Protein AF-A0A3D2UGP4-F1 (afdb_monomer_lite)

Foldseek 3Di:
DVVVVVLVVVCVVVPPVCVVDLDSSLVVVVVVVDPVVSVVVVVVVVVVCVVVLVVVLVVVLVVVQVVQVVVVHGDDPVVSVVSSVVSVVVVVVLCVCDSNNCVVPVVVVVVVVCCVPPVVVVVVVVVVVVVVVVD

Secondary structure (DSSP, 8-state):
-HHHHHHHHHHHHTTTGGGS-SSHHHHHHHHT--HHHHHHHHHHHHHHHHHHHHHHHHHHHHHHHHHHHTTT-PPPTTHHHHHHHHHHHHHHHHHTT-HHHIIIIIHHHHHHHHIIIIIHHHHHHHHHHHHTT--

Sequence (135 aa):
MIPGLLFYLPMIGLYPEILEATVPATVLLETLGSRPFQIAFQIVLFGTLIETGTGLIHGLNERVAGLHQDQGKEMPAWMRPTVAIGLLVLGTAISSFGLTDLIAQGYGTLSYGVLAYYVVPVIPIAIWRFRNKAG

Radius of gyration: 21.81 Å; chains: 1; bounding box: 36×51×52 Å

Structure (mmCIF, N/CA/C/O backbone):
data_AF-A0A3D2UGP4-F1
#
_entry.id   AF-A0A3D2UGP4-F1
#
loop_
_atom_site.group_PDB
_atom_site.id
_atom_site.type_symbol
_atom_site.label_atom_id
_atom_site.label_alt_id
_atom_site.label_comp_id
_atom_site.label_asym_id
_atom_site.label_entity_id
_atom_site.label_seq_id
_atom_site.pdbx_PDB_ins_code
_atom_site.Cartn_x
_atom_site.Cartn_y
_atom_site.Cartn_z
_atom_site.occupancy
_atom_site.B_iso_or_equiv
_atom_site.auth_seq_id
_atom_site.auth_comp_id
_atom_site.auth_asym_id
_atom_site.auth_atom_id
_atom_site.pdbx_PDB_model_num
ATOM 1 N N . MET A 1 1 ? 17.235 1.788 1.466 1.00 76.44 1 MET A N 1
ATOM 2 C CA . MET A 1 1 ? 17.507 3.010 0.672 1.00 76.44 1 MET A CA 1
ATOM 3 C C . MET A 1 1 ? 18.338 2.721 -0.575 1.00 76.44 1 MET A C 1
ATOM 5 O O . MET A 1 1 ? 17.897 3.095 -1.650 1.00 76.44 1 MET A O 1
ATOM 9 N N . ILE A 1 2 ? 19.468 2.002 -0.472 1.00 91.88 2 ILE A N 1
ATOM 10 C CA . ILE A 1 2 ? 20.344 1.688 -1.624 1.00 91.88 2 ILE A CA 1
ATOM 11 C C . ILE A 1 2 ? 19.597 1.060 -2.823 1.00 91.88 2 ILE A C 1
ATOM 13 O O . ILE A 1 2 ? 19.756 1.581 -3.923 1.00 91.88 2 ILE A O 1
ATOM 17 N N . PRO A 1 3 ? 18.731 0.035 -2.661 1.00 84.81 3 PRO A N 1
ATOM 18 C CA . PRO A 1 3 ? 18.035 -0.558 -3.808 1.00 84.81 3 PRO A CA 1
ATOM 19 C C . PRO A 1 3 ? 17.143 0.440 -4.555 1.00 84.81 3 PRO A C 1
ATOM 21 O O . PRO A 1 3 ? 17.150 0.477 -5.778 1.00 84.81 3 PRO A O 1
ATOM 24 N N . GLY A 1 4 ? 16.431 1.303 -3.824 1.00 87.25 4 GLY A N 1
ATOM 25 C CA . GLY A 1 4 ? 15.584 2.335 -4.425 1.00 87.25 4 GLY A CA 1
ATOM 26 C C . GLY A 1 4 ? 16.387 3.362 -5.220 1.00 87.25 4 GLY A C 1
ATOM 27 O O . GLY A 1 4 ? 15.967 3.759 -6.298 1.00 87.25 4 GLY A O 1
ATOM 28 N N . LEU A 1 5 ? 17.575 3.736 -4.741 1.00 91.56 5 LEU A N 1
ATOM 29 C CA . LEU A 1 5 ? 18.461 4.656 -5.456 1.00 91.56 5 LEU A CA 1
ATOM 30 C C . LEU A 1 5 ? 19.013 4.038 -6.751 1.00 91.56 5 LEU A C 1
ATOM 32 O O . LEU A 1 5 ? 19.068 4.715 -7.776 1.00 91.56 5 LEU A O 1
ATOM 36 N N . LEU A 1 6 ? 19.357 2.746 -6.722 1.00 89.50 6 LEU A N 1
ATOM 37 C CA . LEU A 1 6 ? 19.799 2.003 -7.908 1.00 89.50 6 LEU A CA 1
ATOM 38 C C . LEU A 1 6 ? 18.696 1.857 -8.966 1.00 89.50 6 LEU A C 1
ATOM 40 O O . LEU A 1 6 ? 19.011 1.788 -10.148 1.00 89.50 6 LEU A O 1
ATOM 44 N N . PHE A 1 7 ? 17.425 1.844 -8.558 1.00 89.25 7 PHE A N 1
ATOM 45 C CA . PHE A 1 7 ? 16.286 1.916 -9.478 1.00 89.25 7 PHE A CA 1
ATOM 46 C C . PHE A 1 7 ? 16.032 3.349 -9.960 1.00 89.25 7 PHE A C 1
ATOM 48 O O . PHE A 1 7 ? 15.788 3.563 -11.139 1.00 89.25 7 PHE A O 1
ATOM 55 N N . TYR A 1 8 ? 16.126 4.343 -9.079 1.00 91.31 8 TYR A N 1
ATOM 56 C CA . TYR A 1 8 ? 15.805 5.732 -9.403 1.00 91.31 8 TYR A CA 1
ATOM 57 C C . TYR A 1 8 ? 16.747 6.348 -10.447 1.00 91.31 8 TYR A C 1
ATOM 59 O O . TYR A 1 8 ? 16.283 7.025 -11.360 1.00 91.31 8 TYR A O 1
ATOM 67 N N . LEU A 1 9 ? 18.059 6.098 -10.354 1.00 92.44 9 LEU A N 1
ATOM 68 C CA . LEU A 1 9 ? 19.042 6.686 -11.276 1.00 92.44 9 LEU A CA 1
ATOM 69 C C . LEU A 1 9 ? 18.756 6.352 -12.760 1.00 92.44 9 LEU A C 1
ATOM 71 O O . LEU A 1 9 ? 18.677 7.285 -13.560 1.00 92.44 9 LEU A O 1
ATOM 75 N N . PRO A 1 10 ? 18.530 5.081 -13.149 1.00 91.31 10 PRO A N 1
ATOM 76 C CA . PRO A 1 10 ? 18.092 4.732 -14.500 1.00 91.31 10 PRO A CA 1
ATOM 77 C C . PRO A 1 10 ? 16.760 5.360 -14.932 1.00 91.31 10 PRO A C 1
ATOM 79 O O . PRO A 1 10 ? 16.615 5.693 -16.105 1.00 91.31 10 PRO A O 1
ATOM 82 N N . MET A 1 11 ? 15.798 5.555 -14.017 1.00 93.38 11 MET A N 1
ATOM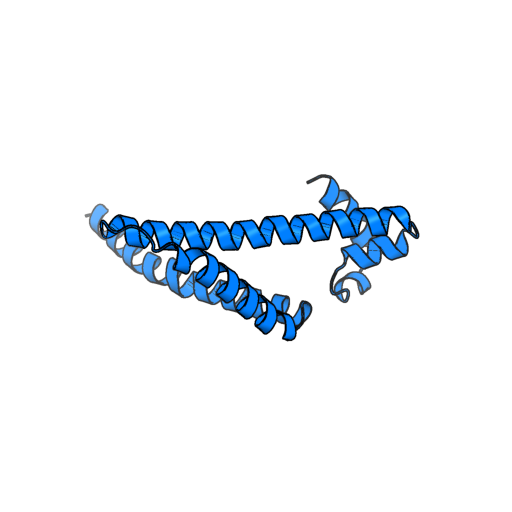 83 C CA . MET A 1 11 ? 14.496 6.159 -14.364 1.00 93.38 11 MET A CA 1
ATOM 84 C C . MET A 1 11 ? 14.648 7.583 -14.886 1.00 93.38 11 MET A C 1
ATOM 86 O O . MET A 1 11 ? 13.926 7.970 -15.798 1.00 93.38 11 MET A O 1
ATOM 90 N N . ILE A 1 12 ? 15.608 8.348 -14.355 1.00 94.31 12 ILE A N 1
ATOM 91 C CA . ILE A 1 12 ? 15.887 9.710 -14.831 1.00 94.31 12 ILE A CA 1
ATOM 92 C C . ILE A 1 12 ? 16.286 9.692 -16.314 1.00 94.31 12 ILE A C 1
ATOM 94 O O . ILE A 1 12 ? 15.875 10.568 -17.069 1.00 94.31 12 ILE A O 1
ATOM 98 N N . GLY A 1 13 ? 17.047 8.681 -16.745 1.00 92.06 13 GLY A N 1
ATOM 99 C CA . GLY A 1 13 ? 17.456 8.522 -18.143 1.00 92.06 13 GLY A CA 1
ATOM 100 C C . GLY A 1 13 ? 16.314 8.164 -19.099 1.00 92.06 13 GLY A C 1
ATOM 101 O O . GLY A 1 13 ? 16.466 8.343 -20.301 1.00 92.06 13 GLY A O 1
ATOM 102 N N . LEU A 1 14 ? 15.180 7.690 -18.572 1.00 91.62 14 LEU A N 1
ATOM 103 C CA . LEU A 1 14 ? 13.971 7.336 -19.326 1.00 91.62 14 LEU A CA 1
ATOM 104 C C . LEU A 1 14 ? 12.870 8.403 -19.205 1.00 91.62 14 LEU A C 1
ATOM 106 O O . LEU A 1 14 ? 11.711 8.156 -19.534 1.00 91.62 14 LEU A O 1
ATOM 110 N N . TYR A 1 15 ? 13.198 9.590 -18.694 1.00 92.00 15 TYR A N 1
ATOM 111 C CA . TYR A 1 15 ? 12.260 10.705 -18.642 1.00 92.00 15 TYR A CA 1
ATOM 112 C C . TYR A 1 15 ? 12.037 11.294 -20.051 1.00 92.00 15 TYR A C 1
ATOM 114 O O . TYR A 1 15 ? 13.022 11.534 -20.752 1.00 92.00 15 TYR A O 1
ATOM 122 N N . PRO A 1 16 ? 10.790 11.598 -20.473 1.00 92.94 16 PRO A N 1
ATOM 123 C CA . PRO A 1 16 ? 9.546 11.591 -19.689 1.00 92.94 16 PRO A CA 1
ATOM 124 C C . PRO A 1 16 ? 8.752 10.275 -19.732 1.00 92.94 16 PRO A C 1
ATOM 126 O O . PRO A 1 16 ? 7.819 10.116 -18.951 1.00 92.94 16 PRO A O 1
ATOM 129 N N . GLU A 1 17 ? 9.113 9.342 -20.611 1.00 90.88 17 GLU A N 1
ATOM 130 C CA . GLU A 1 17 ? 8.350 8.120 -20.921 1.00 90.88 17 GLU A CA 1
ATOM 131 C C . GLU A 1 17 ? 8.073 7.254 -19.682 1.00 90.88 17 GLU A C 1
ATOM 133 O O . GLU A 1 17 ? 7.000 6.670 -19.540 1.00 90.88 17 GLU A O 1
ATOM 138 N N . ILE A 1 18 ? 9.004 7.233 -18.723 1.00 92.44 18 ILE A N 1
ATOM 139 C CA . ILE A 1 18 ? 8.867 6.476 -17.472 1.00 92.44 18 ILE A CA 1
ATOM 140 C C . ILE A 1 18 ? 7.660 6.898 -16.615 1.00 92.44 18 ILE A C 1
ATOM 142 O O . ILE A 1 18 ? 7.215 6.120 -15.773 1.00 92.44 18 ILE A O 1
ATOM 146 N N . LEU A 1 19 ? 7.128 8.111 -16.813 1.00 89.94 19 LEU A N 1
ATOM 147 C CA . LEU A 1 19 ? 5.950 8.605 -16.094 1.00 89.94 19 LEU A CA 1
ATOM 148 C C . LEU A 1 19 ? 4.653 7.918 -16.532 1.00 89.94 19 LEU A C 1
ATOM 150 O O . LEU A 1 19 ? 3.700 7.879 -15.758 1.00 89.94 19 LEU A O 1
ATOM 154 N N . GLU A 1 20 ? 4.611 7.385 -17.753 1.00 90.00 20 GLU A N 1
ATOM 155 C CA . GLU A 1 20 ? 3.436 6.687 -18.286 1.00 90.00 20 GLU A CA 1
ATOM 156 C C . GLU A 1 20 ? 3.409 5.207 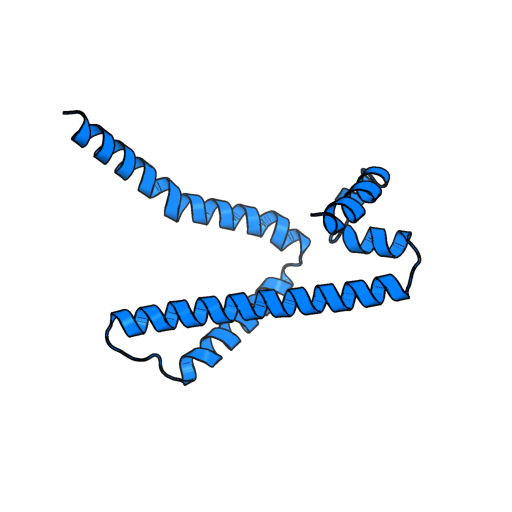-17.873 1.00 90.00 20 GLU A C 1
ATOM 158 O O . GLU A 1 20 ? 2.388 4.528 -17.999 1.00 90.00 20 GLU A O 1
ATOM 163 N N . ALA A 1 21 ? 4.518 4.695 -17.334 1.00 90.38 21 ALA A N 1
ATOM 164 C CA . ALA A 1 21 ? 4.616 3.320 -16.879 1.00 90.38 21 ALA A CA 1
ATOM 165 C C . ALA A 1 21 ? 3.813 3.101 -15.589 1.00 90.38 21 ALA A C 1
ATOM 167 O O . ALA A 1 21 ? 4.092 3.703 -14.553 1.00 90.38 21 ALA A O 1
ATOM 168 N N . THR A 1 22 ? 2.878 2.144 -15.607 1.00 88.12 22 THR A N 1
ATOM 169 C CA . THR A 1 22 ? 2.120 1.743 -14.407 1.00 88.12 22 THR A CA 1
ATOM 170 C C . THR A 1 22 ? 3.037 1.277 -13.274 1.00 88.12 22 THR A C 1
ATOM 172 O O . THR A 1 22 ? 2.782 1.554 -12.104 1.00 88.12 22 THR A O 1
ATOM 175 N N . VAL A 1 23 ? 4.115 0.564 -13.619 1.00 89.75 23 VAL A N 1
ATOM 176 C CA . VAL A 1 23 ? 5.138 0.112 -12.672 1.00 89.75 23 VAL A CA 1
ATOM 177 C C . VAL A 1 23 ? 6.522 0.412 -13.261 1.00 89.75 23 VAL A C 1
ATOM 179 O O . VAL A 1 23 ? 7.083 -0.420 -13.966 1.00 89.75 23 VAL A O 1
ATOM 182 N N . PRO A 1 24 ? 7.132 1.571 -12.960 1.00 90.75 24 PRO A N 1
ATOM 183 C CA . PRO A 1 24 ? 8.425 1.971 -13.529 1.00 90.75 24 PRO A CA 1
ATOM 184 C C . PRO A 1 24 ? 9.547 0.939 -13.349 1.00 90.75 24 PRO A C 1
ATOM 186 O O . PRO A 1 24 ? 10.423 0.785 -14.196 1.00 90.75 24 PRO A O 1
ATOM 189 N N . ALA A 1 25 ? 9.509 0.188 -12.246 1.00 88.69 25 ALA A N 1
ATOM 190 C CA . ALA A 1 25 ? 10.473 -0.867 -11.970 1.00 88.69 25 ALA A CA 1
ATOM 191 C C . ALA A 1 25 ? 10.454 -1.993 -13.020 1.00 88.69 25 ALA A C 1
ATOM 193 O O . ALA A 1 25 ? 11.516 -2.533 -13.313 1.00 88.69 25 ALA A O 1
ATOM 194 N N . THR A 1 26 ? 9.301 -2.343 -13.608 1.00 88.31 26 THR A N 1
ATOM 195 C CA . THR A 1 26 ? 9.243 -3.407 -14.629 1.00 88.31 26 THR A CA 1
ATOM 196 C C . THR A 1 26 ? 9.903 -2.959 -15.925 1.00 88.31 26 THR A C 1
ATOM 198 O O . THR A 1 26 ? 10.698 -3.712 -16.480 1.00 88.31 26 THR A O 1
ATOM 201 N N . VAL A 1 27 ? 9.676 -1.707 -16.333 1.00 90.88 27 VAL A N 1
ATOM 202 C CA . VAL A 1 27 ? 10.314 -1.105 -17.515 1.00 90.88 27 VAL A CA 1
ATOM 203 C C . VAL A 1 27 ? 11.834 -1.154 -17.391 1.00 90.88 27 VAL A C 1
ATOM 205 O O . VAL A 1 27 ? 12.518 -1.583 -18.314 1.00 90.88 27 VAL A O 1
ATOM 208 N N . LEU A 1 28 ? 12.387 -0.803 -16.226 1.00 90.50 28 LEU A N 1
ATOM 209 C CA . LEU A 1 28 ? 13.835 -0.887 -16.014 1.00 90.50 28 LEU A CA 1
ATOM 210 C C . LEU A 1 28 ? 14.386 -2.304 -16.155 1.00 90.50 28 LEU A C 1
ATOM 212 O O . LEU A 1 28 ? 15.473 -2.493 -16.696 1.00 90.50 28 LEU A O 1
ATOM 216 N N . LEU A 1 29 ? 13.661 -3.299 -15.645 1.00 89.44 29 LEU A N 1
ATOM 217 C CA . LEU A 1 29 ? 14.095 -4.693 -15.680 1.00 89.44 29 LEU A CA 1
ATOM 218 C C . LEU A 1 29 ? 14.024 -5.284 -17.088 1.00 89.44 29 LEU A C 1
ATOM 220 O O . LEU A 1 29 ? 14.837 -6.146 -17.433 1.00 89.44 29 LEU A O 1
ATOM 224 N N . GLU A 1 30 ? 13.067 -4.832 -17.894 1.00 88.06 30 GLU A N 1
ATOM 225 C CA . GLU A 1 30 ? 12.973 -5.154 -19.317 1.00 88.06 30 GLU A CA 1
ATOM 226 C C . GLU A 1 30 ? 14.120 -4.511 -20.096 1.00 88.06 30 GLU A C 1
ATOM 228 O O . GLU A 1 30 ? 14.849 -5.223 -20.788 1.00 88.06 30 GLU A O 1
ATOM 233 N N . THR A 1 31 ? 14.366 -3.215 -19.889 1.00 87.88 31 THR A N 1
ATOM 234 C CA . THR A 1 31 ? 15.475 -2.478 -20.515 1.00 87.88 31 THR A CA 1
ATOM 235 C C . THR A 1 31 ? 16.845 -3.046 -20.135 1.00 87.88 31 THR A C 1
ATOM 237 O O . THR A 1 31 ? 17.761 -3.054 -20.954 1.00 87.88 31 THR A O 1
ATOM 240 N N . LEU A 1 32 ? 16.998 -3.583 -18.919 1.00 88.19 32 LEU A N 1
ATOM 241 C CA . LEU A 1 32 ? 18.225 -4.260 -18.482 1.00 88.19 32 LEU A CA 1
ATOM 242 C C . LEU A 1 32 ? 18.503 -5.556 -19.272 1.00 88.19 32 LEU A C 1
ATOM 244 O O . LEU A 1 32 ? 19.633 -6.042 -19.276 1.00 88.19 32 LEU A O 1
ATOM 248 N N . GLY A 1 33 ? 17.486 -6.159 -19.900 1.00 87.94 33 GLY A N 1
ATOM 249 C CA . GLY A 1 33 ? 17.617 -7.359 -20.735 1.00 87.94 33 GLY A CA 1
ATOM 250 C C . GLY A 1 33 ? 17.939 -8.662 -19.984 1.00 87.94 33 GLY A C 1
ATOM 251 O O . GLY A 1 33 ? 18.095 -9.712 -20.605 1.00 87.94 33 GLY A O 1
ATOM 252 N N . SER A 1 34 ? 18.029 -8.637 -18.649 1.00 89.75 34 SER A N 1
ATOM 253 C CA . SER A 1 34 ? 18.409 -9.801 -17.836 1.00 89.75 34 SER A CA 1
ATOM 254 C C . SER A 1 34 ? 17.194 -10.586 -17.340 1.00 89.75 34 SER A C 1
ATOM 256 O O . SER A 1 34 ? 16.563 -10.244 -16.333 1.00 89.75 34 SER A O 1
ATOM 258 N N . ARG A 1 35 ? 16.893 -11.703 -18.013 1.00 89.19 35 ARG A N 1
ATOM 259 C CA . ARG A 1 35 ? 15.775 -12.585 -17.642 1.00 89.19 35 ARG A CA 1
ATOM 260 C C . ARG A 1 35 ? 15.883 -13.184 -16.228 1.00 89.19 35 ARG A C 1
ATOM 262 O O . ARG A 1 35 ? 14.867 -13.195 -15.533 1.00 89.19 35 ARG A O 1
ATOM 269 N N . PRO A 1 36 ? 17.054 -13.654 -15.751 1.00 92.38 36 PRO A N 1
ATOM 270 C CA . PRO A 1 36 ? 17.176 -14.166 -14.385 1.00 92.38 36 PRO A CA 1
ATOM 271 C C . PRO A 1 36 ? 16.883 -13.098 -13.327 1.00 92.38 36 PRO A C 1
ATOM 273 O O . PRO A 1 36 ? 16.232 -13.385 -12.324 1.00 92.38 36 PRO A O 1
ATOM 276 N N . PHE A 1 37 ? 17.316 -11.858 -13.569 1.00 89.25 37 PHE A N 1
ATOM 277 C CA . PHE A 1 37 ? 17.093 -10.753 -12.642 1.00 89.25 37 PHE A CA 1
ATOM 278 C C . PHE A 1 37 ? 15.614 -10.353 -12.573 1.00 89.25 37 PHE A C 1
ATOM 280 O O . PHE A 1 37 ? 15.093 -10.165 -11.477 1.00 89.25 37 PHE A O 1
ATOM 287 N N . GLN A 1 38 ? 14.913 -10.324 -13.715 1.00 90.12 38 GLN A N 1
ATOM 288 C CA . GLN A 1 38 ? 13.456 -10.136 -13.761 1.00 90.12 38 GLN A CA 1
ATOM 289 C C . GLN A 1 38 ? 12.720 -11.173 -12.902 1.00 90.12 38 GLN A C 1
ATOM 291 O O . GLN A 1 38 ? 11.867 -10.815 -12.095 1.00 90.12 38 GLN A O 1
ATOM 296 N N . ILE A 1 39 ? 13.071 -12.457 -13.043 1.00 92.31 39 ILE A N 1
ATOM 297 C CA . ILE A 1 39 ? 12.433 -13.544 -12.286 1.00 92.31 39 ILE A CA 1
ATOM 298 C C . ILE A 1 39 ? 12.715 -13.396 -10.788 1.00 92.31 39 ILE A C 1
ATOM 300 O O . ILE A 1 39 ? 11.788 -13.463 -9.982 1.00 92.31 39 ILE A O 1
ATOM 304 N N . ALA A 1 40 ? 13.974 -13.161 -10.409 1.00 93.00 40 ALA A N 1
ATOM 305 C CA . ALA A 1 40 ? 14.349 -12.973 -9.011 1.00 93.00 40 ALA A CA 1
ATOM 306 C C . ALA A 1 40 ? 13.603 -11.786 -8.381 1.00 93.00 40 ALA A C 1
ATOM 308 O O . ALA A 1 40 ? 13.047 -11.911 -7.289 1.00 93.00 40 ALA A O 1
ATOM 309 N N . PHE A 1 41 ? 13.531 -10.659 -9.091 1.00 90.56 41 PHE A N 1
ATOM 310 C CA . PHE A 1 41 ? 12.806 -9.481 -8.631 1.00 90.56 41 PHE A CA 1
ATOM 311 C C . PHE A 1 41 ? 11.307 -9.753 -8.484 1.00 90.56 41 PHE A C 1
ATOM 313 O O . PHE A 1 41 ? 10.725 -9.389 -7.465 1.00 90.56 41 PHE A O 1
ATOM 320 N N . GLN A 1 42 ? 10.690 -10.449 -9.443 1.00 91.19 42 GLN A N 1
ATOM 321 C CA . GLN A 1 42 ? 9.272 -10.802 -9.377 1.00 91.19 42 GLN A CA 1
ATOM 322 C C . GLN A 1 42 ? 8.959 -11.700 -8.171 1.00 91.19 42 GLN A C 1
ATOM 324 O O . GLN A 1 42 ? 7.950 -11.486 -7.500 1.00 91.19 42 GLN A O 1
ATOM 329 N N . ILE A 1 43 ? 9.827 -12.670 -7.863 1.00 95.38 43 ILE A N 1
ATOM 330 C CA . ILE A 1 43 ? 9.684 -13.536 -6.682 1.00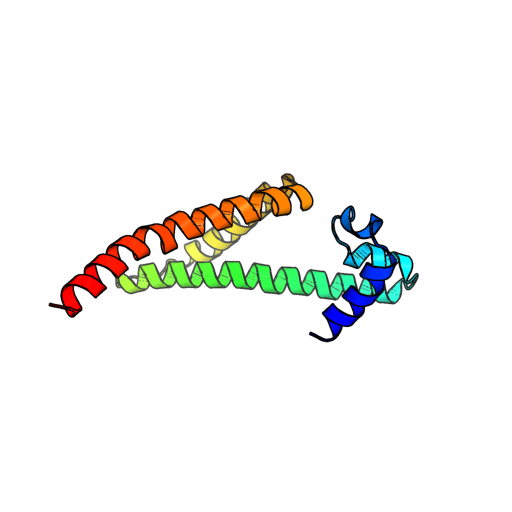 95.38 43 ILE A CA 1
ATOM 331 C C . ILE A 1 43 ? 9.737 -12.701 -5.398 1.00 95.38 43 ILE A C 1
ATOM 333 O O . ILE A 1 43 ? 8.871 -12.846 -4.535 1.00 95.38 43 ILE A O 1
ATOM 337 N N . VAL A 1 44 ? 10.723 -11.808 -5.279 1.00 93.81 44 VAL A N 1
ATOM 338 C CA . VAL A 1 44 ? 10.882 -10.947 -4.097 1.00 93.81 44 VAL A CA 1
ATOM 339 C C . VAL A 1 44 ? 9.704 -9.984 -3.950 1.00 93.81 44 VAL A C 1
ATOM 341 O O . VAL A 1 44 ? 9.158 -9.856 -2.854 1.00 93.81 44 VAL A O 1
ATOM 344 N N . LEU A 1 45 ? 9.269 -9.342 -5.039 1.00 91.88 45 LEU A N 1
ATOM 345 C CA . LEU A 1 45 ? 8.090 -8.477 -5.034 1.00 91.88 45 LEU A CA 1
ATOM 346 C C . LEU A 1 45 ? 6.845 -9.236 -4.587 1.00 91.88 45 LEU A C 1
ATOM 348 O O . LEU A 1 45 ? 6.113 -8.757 -3.726 1.00 91.88 45 LEU A O 1
ATOM 352 N N . PHE A 1 46 ? 6.618 -10.428 -5.135 1.00 94.56 46 PHE A N 1
ATOM 353 C CA . PHE A 1 46 ? 5.467 -11.241 -4.769 1.00 94.56 46 PHE A CA 1
ATOM 354 C C . PHE A 1 46 ? 5.500 -11.639 -3.288 1.00 94.56 46 PHE A C 1
ATOM 356 O O . PHE A 1 46 ? 4.499 -11.488 -2.590 1.00 94.56 46 PHE A O 1
ATOM 363 N N . GLY A 1 47 ? 6.664 -12.056 -2.780 1.00 96.88 47 GLY A N 1
ATOM 364 C CA . GLY A 1 47 ? 6.860 -12.319 -1.354 1.00 96.88 47 GLY A CA 1
ATOM 365 C C . GLY A 1 47 ? 6.572 -11.090 -0.487 1.00 96.88 47 GLY A C 1
ATOM 366 O O . GLY A 1 47 ? 5.870 -11.201 0.512 1.00 96.88 47 GLY A O 1
ATOM 367 N N . THR A 1 48 ? 7.014 -9.909 -0.921 1.00 94.62 48 THR A N 1
ATOM 368 C CA . THR A 1 48 ? 6.762 -8.637 -0.221 1.00 94.62 48 THR A CA 1
ATOM 369 C C . THR A 1 48 ? 5.268 -8.292 -0.197 1.00 94.62 48 THR A C 1
ATOM 371 O O . THR A 1 48 ? 4.745 -7.828 0.817 1.00 94.62 48 THR A O 1
ATOM 374 N N . LEU A 1 49 ? 4.543 -8.546 -1.290 1.00 93.94 49 LEU A N 1
ATOM 375 C CA . LEU A 1 49 ? 3.090 -8.354 -1.340 1.00 93.94 49 LEU A CA 1
ATOM 376 C C . LEU A 1 49 ? 2.358 -9.313 -0.390 1.00 93.94 49 LEU A C 1
ATOM 378 O O . LEU A 1 49 ? 1.421 -8.899 0.290 1.00 93.94 49 LEU A O 1
ATOM 382 N N . ILE A 1 50 ? 2.806 -10.569 -0.288 1.00 96.06 50 ILE A N 1
ATOM 383 C CA . ILE A 1 50 ? 2.260 -11.527 0.685 1.00 96.06 50 ILE A CA 1
ATOM 384 C C . ILE A 1 50 ? 2.557 -11.068 2.115 1.00 96.06 50 ILE A C 1
ATOM 386 O O . ILE A 1 50 ? 1.655 -11.046 2.951 1.00 96.06 50 ILE A O 1
ATOM 390 N N . GLU A 1 51 ? 3.798 -10.687 2.408 1.00 97.31 51 GLU A N 1
ATOM 391 C CA . GLU A 1 51 ? 4.219 -10.228 3.735 1.00 97.31 51 GLU A CA 1
ATOM 392 C C . GLU A 1 51 ? 3.405 -9.008 4.186 1.00 97.31 51 GLU A C 1
ATOM 394 O O . GLU A 1 51 ? 2.809 -9.005 5.263 1.00 97.31 51 GLU A O 1
ATOM 399 N N . THR A 1 52 ? 3.291 -7.996 3.327 1.00 96.25 52 THR A N 1
ATOM 400 C CA . THR A 1 52 ? 2.514 -6.785 3.630 1.00 96.25 52 THR A CA 1
ATOM 401 C C . THR A 1 52 ? 1.014 -7.070 3.734 1.00 96.25 52 THR A C 1
ATOM 403 O O . THR A 1 52 ? 0.369 -6.607 4.677 1.00 96.25 52 THR A O 1
ATOM 406 N N . GLY A 1 53 ? 0.447 -7.871 2.827 1.00 94.69 53 GLY A N 1
ATOM 407 C CA . GLY A 1 53 ? -0.970 -8.239 2.848 1.00 94.69 53 GLY A CA 1
ATOM 408 C C . GLY A 1 53 ? -1.359 -9.050 4.088 1.00 94.69 53 GLY A C 1
ATOM 409 O O . GLY A 1 53 ? -2.351 -8.743 4.753 1.00 94.69 53 GLY A O 1
ATOM 410 N N . THR A 1 54 ? -0.557 -10.052 4.453 1.00 95.50 54 THR A N 1
ATOM 411 C CA . THR A 1 54 ? -0.777 -10.848 5.674 1.00 95.50 54 THR A CA 1
ATOM 412 C C . THR A 1 54 ? -0.577 -10.015 6.937 1.00 95.50 54 THR A C 1
ATOM 414 O O . THR A 1 54 ? -1.379 -10.135 7.865 1.00 95.50 54 THR A O 1
ATOM 417 N N . GLY A 1 55 ? 0.407 -9.109 6.954 1.00 96.69 55 GLY A N 1
ATOM 418 C CA . GLY A 1 55 ? 0.610 -8.145 8.036 1.00 96.69 55 GLY A CA 1
ATOM 419 C C . GLY A 1 55 ? -0.595 -7.223 8.250 1.00 96.69 55 GLY A C 1
ATOM 420 O O . GLY A 1 55 ? -1.004 -7.009 9.391 1.00 96.69 55 GLY A O 1
ATOM 421 N N . LEU A 1 56 ? -1.226 -6.737 7.174 1.00 96.25 56 LEU A N 1
ATOM 422 C CA . LEU A 1 56 ? -2.456 -5.936 7.253 1.00 96.25 56 LEU A CA 1
ATOM 423 C C . LEU A 1 56 ? -3.633 -6.736 7.825 1.00 96.25 56 LEU A C 1
ATOM 425 O O . LEU A 1 56 ? -4.332 -6.250 8.718 1.00 96.25 56 LEU A O 1
ATOM 429 N N . ILE A 1 57 ? -3.836 -7.969 7.349 1.00 96.62 57 ILE A N 1
ATOM 430 C CA . ILE A 1 57 ? -4.888 -8.861 7.860 1.00 96.62 57 ILE A CA 1
ATOM 431 C C . ILE A 1 57 ? -4.666 -9.154 9.345 1.00 96.62 57 ILE A C 1
ATOM 433 O O . ILE A 1 57 ? -5.606 -9.081 10.139 1.00 96.62 57 ILE A O 1
ATOM 437 N N . HIS A 1 58 ? -3.430 -9.469 9.728 1.00 95.69 58 HIS A N 1
ATOM 438 C CA . HIS A 1 58 ? -3.072 -9.740 11.113 1.00 95.69 58 HIS A CA 1
ATOM 439 C C . HIS A 1 58 ? -3.291 -8.510 12.001 1.00 95.69 58 HIS A C 1
ATOM 441 O O . HIS A 1 58 ? -3.972 -8.611 13.017 1.00 95.69 58 HIS A O 1
ATOM 447 N N . GLY A 1 59 ? -2.816 -7.336 11.579 1.00 96.38 59 GLY A N 1
ATOM 448 C CA . GLY A 1 59 ? -2.999 -6.090 12.322 1.00 96.38 59 GLY A CA 1
ATOM 449 C C . GLY A 1 59 ? -4.471 -5.713 12.516 1.00 96.38 59 GLY A C 1
ATOM 450 O O . GLY A 1 59 ? -4.851 -5.256 13.596 1.00 96.38 59 GLY A O 1
ATOM 451 N N . LEU A 1 60 ? -5.328 -5.941 11.511 1.00 95.56 60 LEU A N 1
ATOM 452 C CA . LEU A 1 60 ? -6.767 -5.729 11.678 1.00 95.56 60 LEU A CA 1
ATOM 453 C C . LEU A 1 60 ? -7.389 -6.763 12.623 1.00 95.56 60 LEU A C 1
ATOM 455 O O . LEU A 1 60 ? -8.199 -6.390 13.470 1.00 95.56 60 LEU A O 1
ATOM 459 N N . ASN A 1 61 ? -7.001 -8.034 12.509 1.00 95.19 61 ASN A N 1
ATOM 460 C CA . ASN A 1 61 ? -7.464 -9.087 13.412 1.00 95.19 61 ASN A CA 1
ATOM 461 C C . ASN A 1 61 ? -7.135 -8.770 14.875 1.00 95.19 61 ASN A C 1
ATOM 463 O O . ASN A 1 61 ? -8.021 -8.866 15.720 1.00 95.19 61 ASN A O 1
ATOM 467 N N . GLU A 1 62 ? -5.911 -8.332 15.169 1.00 95.06 62 GLU A N 1
ATOM 468 C CA . GLU A 1 62 ? -5.512 -7.934 16.524 1.00 95.06 62 GLU A CA 1
ATOM 469 C C . GLU A 1 62 ? -6.268 -6.689 17.001 1.00 95.06 62 GLU A C 1
ATOM 471 O O . GLU A 1 62 ? -6.688 -6.625 18.154 1.00 95.06 62 GLU A O 1
ATOM 476 N N . ARG A 1 63 ? -6.543 -5.721 16.114 1.00 94.50 63 ARG A N 1
ATOM 477 C CA . ARG A 1 63 ? -7.385 -4.566 16.461 1.00 94.50 63 ARG A CA 1
ATOM 478 C C . ARG A 1 63 ? -8.808 -4.990 16.832 1.00 94.50 63 ARG A C 1
ATOM 480 O O . ARG A 1 63 ? -9.349 -4.486 17.811 1.00 94.50 63 ARG A O 1
ATOM 487 N N . VAL A 1 64 ? -9.413 -5.905 16.076 1.00 93.62 64 VAL A N 1
ATOM 488 C CA . VAL A 1 64 ? -10.748 -6.440 16.392 1.00 93.62 64 VAL A CA 1
ATOM 489 C C . VAL A 1 64 ? -10.715 -7.246 17.692 1.00 93.62 64 VAL A C 1
ATOM 491 O O . VAL A 1 64 ? -11.607 -7.090 18.523 1.00 93.62 64 VAL A O 1
ATOM 494 N N . ALA A 1 65 ? -9.678 -8.057 17.906 1.00 93.25 65 ALA A N 1
ATOM 495 C CA . ALA A 1 65 ? -9.497 -8.806 19.145 1.00 93.25 65 ALA A CA 1
ATOM 496 C C . ALA A 1 65 ? -9.374 -7.879 20.366 1.00 93.25 65 ALA A C 1
ATOM 498 O O . ALA A 1 65 ? -10.049 -8.111 21.368 1.00 93.25 65 ALA A O 1
ATOM 499 N N . GLY A 1 66 ? -8.600 -6.794 20.253 1.00 93.75 66 GLY A N 1
ATOM 500 C CA . GLY A 1 66 ? -8.457 -5.779 21.299 1.00 93.75 66 GLY A CA 1
ATOM 501 C C . GLY A 1 66 ? -9.791 -5.138 21.688 1.00 93.75 66 GLY A C 1
ATOM 502 O O . GLY A 1 66 ? -10.093 -5.029 22.871 1.00 93.75 66 GLY A O 1
ATOM 503 N N . LEU A 1 67 ? -10.658 -4.832 20.714 1.00 92.75 67 LEU A N 1
ATOM 504 C CA . LEU A 1 67 ? -11.999 -4.293 20.990 1.00 92.75 67 LEU A CA 1
ATOM 505 C C . LEU A 1 67 ? -12.894 -5.263 21.780 1.00 92.75 67 LEU A C 1
ATOM 507 O O . LEU A 1 67 ? -13.745 -4.822 22.553 1.00 92.75 67 LEU A O 1
ATOM 511 N N . HIS A 1 68 ? -12.742 -6.574 21.576 1.00 91.81 68 HIS A N 1
ATOM 512 C CA . HIS A 1 68 ? -13.444 -7.581 22.376 1.00 91.81 68 HIS A CA 1
ATOM 513 C C . HIS A 1 68 ? -12.854 -7.685 23.781 1.00 91.81 68 HIS A C 1
ATOM 515 O O . HIS A 1 68 ? -13.607 -7.741 24.758 1.00 91.81 68 HIS A O 1
ATOM 521 N N . GLN A 1 69 ? -11.526 -7.647 23.881 1.00 92.19 69 GLN A N 1
ATOM 522 C CA . GLN A 1 69 ? -10.818 -7.701 25.152 1.00 92.19 69 GLN A CA 1
ATOM 523 C C . GLN A 1 69 ? -11.160 -6.501 26.048 1.00 92.19 69 GLN A C 1
ATOM 525 O O . GLN A 1 69 ? -11.406 -6.694 27.238 1.00 92.19 69 GLN A O 1
ATOM 530 N N . ASP A 1 70 ? -11.291 -5.300 25.479 1.00 91.38 70 ASP A N 1
ATOM 531 C CA . ASP A 1 70 ? -11.742 -4.090 26.185 1.00 91.38 70 ASP A CA 1
ATOM 532 C C . ASP A 1 70 ? -13.160 -4.240 26.770 1.00 91.38 70 ASP A C 1
ATOM 534 O O . ASP A 1 70 ? -13.514 -3.596 27.757 1.00 91.38 70 ASP A O 1
ATOM 538 N N . GLN A 1 71 ? -13.978 -5.127 26.194 1.00 89.69 71 GLN A N 1
ATOM 539 C CA . GLN A 1 71 ? -15.313 -5.479 26.691 1.00 89.69 71 GLN A CA 1
ATOM 540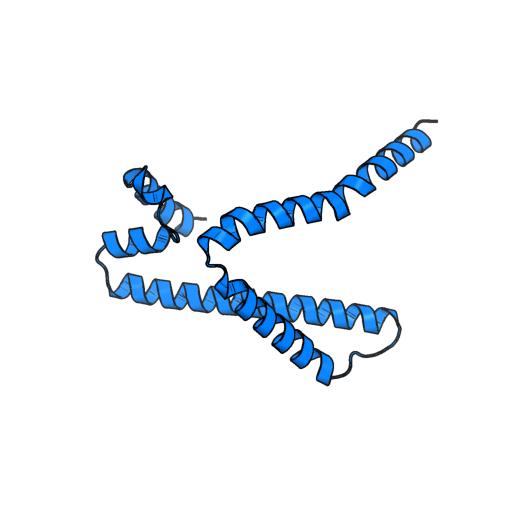 C C . GLN A 1 71 ? -15.301 -6.674 27.660 1.00 89.69 71 GLN A C 1
ATOM 542 O O . GLN A 1 71 ? -16.369 -7.182 28.015 1.00 89.69 71 GLN A O 1
ATOM 547 N N . GLY A 1 72 ? -14.122 -7.161 28.060 1.00 89.75 72 GLY A N 1
ATOM 548 C CA . GLY A 1 72 ? -13.961 -8.343 28.909 1.00 89.75 72 GLY A CA 1
ATOM 549 C C . GLY A 1 72 ? -14.367 -9.653 28.228 1.00 89.75 72 GLY A C 1
ATOM 550 O O . GLY A 1 72 ? -14.699 -10.620 28.912 1.00 89.75 72 GLY A O 1
ATOM 551 N N . LYS A 1 73 ? -14.397 -9.688 26.890 1.00 88.56 73 LYS A N 1
ATOM 552 C CA . LYS A 1 73 ? -14.782 -10.860 26.094 1.00 88.56 73 LYS A CA 1
ATOM 553 C C . LYS A 1 73 ? -13.608 -11.328 25.246 1.00 88.56 73 LYS A C 1
ATOM 555 O O . LYS A 1 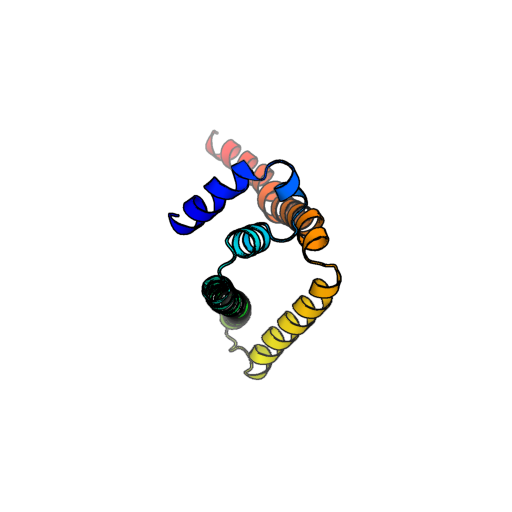73 ? -12.828 -10.525 24.750 1.00 88.56 73 LYS A O 1
ATOM 560 N N . GLU A 1 74 ? -13.520 -12.629 25.011 1.00 88.94 74 GLU A N 1
ATOM 561 C CA . GLU A 1 74 ? -12.588 -13.156 24.017 1.00 88.94 74 GLU A CA 1
ATOM 562 C C . GLU A 1 74 ? -13.201 -13.111 22.616 1.00 88.94 74 GLU A C 1
ATOM 564 O O . GLU A 1 74 ? -14.411 -13.280 22.433 1.00 88.94 74 GLU A O 1
ATOM 569 N N . MET A 1 75 ? -12.353 -12.883 21.613 1.00 88.81 75 MET A N 1
ATOM 570 C CA . MET A 1 75 ? -12.765 -12.918 20.216 1.00 88.81 75 MET A CA 1
ATOM 571 C C . MET A 1 75 ? -13.086 -14.366 19.803 1.00 88.81 75 MET A C 1
ATOM 573 O O . MET A 1 75 ? -12.217 -15.235 19.906 1.00 88.81 75 MET A O 1
ATOM 577 N N . PRO A 1 76 ? -14.291 -14.644 19.275 1.00 89.94 76 PRO A N 1
ATOM 578 C CA . PRO A 1 76 ? -14.643 -15.961 18.760 1.00 89.94 76 PRO A CA 1
ATOM 579 C C . PRO A 1 76 ? -13.671 -16.442 17.676 1.00 89.94 76 PRO A C 1
ATOM 581 O O . PRO A 1 76 ? -13.336 -15.699 16.750 1.00 89.94 76 PRO A O 1
ATOM 584 N N . ALA A 1 77 ? -13.285 -17.719 17.724 1.00 90.12 77 ALA A N 1
ATOM 585 C CA . ALA A 1 77 ? -12.308 -18.300 16.798 1.00 90.12 77 ALA A CA 1
ATOM 586 C C . ALA A 1 77 ? -12.702 -18.176 15.310 1.00 90.12 77 ALA A C 1
ATOM 588 O O . ALA A 1 77 ? -11.831 -18.060 14.452 1.00 90.12 77 ALA A O 1
ATOM 589 N N . TRP A 1 78 ? -14.004 -18.145 15.000 1.00 91.31 78 TRP A N 1
ATOM 590 C CA . TRP A 1 78 ? -14.522 -18.001 13.634 1.00 91.31 78 TRP A CA 1
ATOM 591 C C . TRP A 1 78 ? -14.388 -16.577 13.073 1.00 91.31 78 TRP A C 1
ATOM 593 O O . TRP A 1 78 ? -14.375 -16.393 11.854 1.00 91.31 78 TRP A O 1
ATOM 603 N N . MET A 1 79 ? -14.253 -15.555 13.926 1.00 91.88 79 MET A N 1
ATOM 604 C CA . MET A 1 79 ? -14.140 -14.173 13.452 1.00 91.88 79 MET A CA 1
ATOM 605 C C . MET A 1 79 ? -12.796 -13.922 12.766 1.00 91.88 79 MET A C 1
ATOM 607 O O . MET A 1 79 ? -12.752 -13.198 11.777 1.00 91.88 79 MET A O 1
ATOM 611 N N . ARG A 1 80 ? -11.715 -14.566 13.224 1.00 93.38 80 ARG A N 1
ATOM 612 C CA . ARG A 1 80 ? -10.371 -14.413 12.640 1.00 93.38 80 ARG A CA 1
ATOM 613 C C . ARG A 1 80 ? -10.317 -14.772 11.145 1.00 93.38 80 ARG A C 1
ATOM 615 O O . ARG A 1 80 ? -9.881 -13.931 10.355 1.00 93.38 80 ARG A O 1
ATOM 622 N N . PRO A 1 81 ? -10.770 -15.969 10.714 1.00 94.56 81 PRO A N 1
ATOM 623 C CA . PRO A 1 81 ? -10.833 -16.294 9.293 1.00 94.56 81 PRO A CA 1
ATOM 624 C C . PRO A 1 81 ? -11.882 -15.456 8.557 1.00 94.56 81 PRO A C 1
ATOM 626 O O . PRO A 1 81 ? -11.678 -15.143 7.391 1.00 94.56 81 PRO A O 1
ATOM 629 N N . THR A 1 82 ? -12.960 -15.024 9.218 1.00 95.00 82 THR A N 1
ATOM 630 C CA . THR A 1 82 ? -13.980 -14.169 8.587 1.00 95.00 82 THR A CA 1
ATOM 631 C C . THR A 1 82 ? -13.421 -12.800 8.207 1.00 95.00 82 THR A C 1
ATOM 633 O O . THR A 1 82 ? -13.637 -12.345 7.087 1.00 95.00 82 THR A O 1
ATOM 636 N N . VAL A 1 83 ? -12.655 -12.160 9.095 1.00 94.38 83 VAL A N 1
ATOM 637 C CA . VAL A 1 83 ? -11.971 -10.889 8.805 1.00 94.38 83 VAL A CA 1
ATOM 638 C C . VAL A 1 83 ? -10.954 -11.074 7.680 1.00 94.38 83 VAL A C 1
ATOM 640 O O . VAL A 1 83 ? -10.913 -10.261 6.760 1.00 94.38 83 VAL A O 1
ATOM 643 N N . ALA A 1 84 ? -10.174 -12.159 7.711 1.00 95.12 84 ALA A N 1
ATOM 644 C CA . ALA A 1 84 ? -9.201 -12.456 6.662 1.00 95.12 84 ALA A CA 1
ATOM 645 C C . ALA A 1 84 ? -9.870 -12.645 5.292 1.00 95.12 84 ALA A C 1
ATOM 647 O O . ALA A 1 84 ? -9.495 -11.981 4.330 1.00 95.12 84 ALA A O 1
ATOM 648 N N . ILE A 1 85 ? -10.895 -13.497 5.207 1.00 96.50 85 ILE A N 1
ATOM 649 C CA . ILE A 1 85 ? -11.645 -13.742 3.969 1.00 96.50 85 ILE A CA 1
ATOM 650 C C . ILE A 1 85 ? -12.335 -12.458 3.503 1.00 96.50 85 ILE A C 1
ATOM 652 O O . ILE A 1 85 ? -12.252 -12.123 2.326 1.00 96.50 85 ILE A O 1
ATOM 656 N N . GLY A 1 86 ? -12.960 -11.709 4.413 1.00 96.25 86 GLY A N 1
ATOM 657 C CA . GLY A 1 86 ? -13.601 -10.434 4.098 1.00 96.25 86 GLY A CA 1
ATOM 658 C C . GLY A 1 86 ? -12.621 -9.430 3.492 1.00 96.25 86 GLY A C 1
ATOM 659 O O . GLY A 1 86 ? -12.910 -8.851 2.448 1.00 96.25 86 GLY A O 1
ATOM 660 N N . LEU A 1 87 ? -11.433 -9.277 4.085 1.00 95.69 87 LEU A N 1
ATOM 661 C CA . LEU A 1 87 ? -10.380 -8.417 3.543 1.00 95.69 87 LEU A CA 1
ATOM 662 C C . LEU A 1 87 ? -9.857 -8.901 2.189 1.00 95.69 87 LEU A C 1
ATOM 664 O O . LEU A 1 87 ? -9.642 -8.077 1.305 1.00 95.69 87 LEU A O 1
ATOM 668 N N . LEU A 1 88 ? -9.669 -10.209 2.001 1.00 95.00 88 LEU A N 1
ATOM 669 C CA . LEU A 1 88 ? -9.220 -10.768 0.722 1.00 95.00 88 LEU A CA 1
ATOM 670 C C . LEU A 1 88 ? -10.263 -10.566 -0.384 1.00 95.00 88 LEU A C 1
ATOM 672 O O . LEU A 1 88 ? -9.905 -10.188 -1.499 1.00 95.00 88 LEU A O 1
ATOM 676 N N . VAL A 1 89 ? -11.547 -10.763 -0.078 1.00 96.38 89 VAL A N 1
ATOM 677 C CA . VAL A 1 89 ? -12.654 -10.517 -1.015 1.00 96.38 89 VAL A CA 1
ATOM 678 C C . VAL A 1 89 ? -12.738 -9.035 -1.363 1.00 96.38 89 VAL A C 1
ATOM 680 O O . VAL A 1 89 ? -12.808 -8.699 -2.543 1.00 96.38 89 VAL A O 1
ATOM 683 N N . LEU A 1 90 ? -12.670 -8.146 -0.368 1.00 94.75 90 LEU A N 1
ATOM 684 C CA . LEU A 1 90 ? -12.656 -6.700 -0.596 1.00 94.75 90 LEU A CA 1
ATOM 685 C C . LEU A 1 90 ? -11.446 -6.273 -1.431 1.00 94.75 90 LEU A C 1
ATOM 687 O O . LEU A 1 90 ? -11.610 -5.549 -2.407 1.00 94.75 90 LEU A O 1
ATOM 691 N N . GLY A 1 91 ? -10.249 -6.757 -1.100 1.00 92.25 91 GLY A N 1
ATOM 692 C CA . GLY A 1 91 ? -9.035 -6.480 -1.866 1.00 92.25 91 GLY A CA 1
ATOM 693 C C . GLY A 1 91 ? -9.144 -6.962 -3.313 1.00 92.25 91 GLY A C 1
ATOM 694 O O . GLY A 1 91 ? -8.791 -6.229 -4.232 1.00 92.25 91 GLY A O 1
ATOM 695 N N . THR A 1 92 ? -9.714 -8.149 -3.529 1.00 92.31 92 THR A N 1
ATOM 696 C CA . THR A 1 92 ? -9.954 -8.699 -4.873 1.00 92.31 92 THR A CA 1
ATOM 697 C C . THR A 1 92 ? -10.971 -7.863 -5.651 1.00 92.31 92 THR A C 1
ATOM 699 O O . THR A 1 92 ? -10.738 -7.545 -6.814 1.00 92.31 92 THR A O 1
ATOM 702 N N . ALA A 1 93 ? -12.068 -7.456 -5.010 1.00 93.06 93 ALA A N 1
ATOM 703 C CA . ALA A 1 93 ? -13.081 -6.600 -5.623 1.00 93.06 93 ALA A CA 1
ATOM 704 C C . ALA A 1 93 ? -12.528 -5.209 -5.970 1.00 93.06 93 ALA A C 1
ATOM 706 O O . ALA A 1 93 ? -12.863 -4.653 -7.006 1.00 93.06 93 ALA A O 1
ATOM 707 N N . ILE A 1 94 ? -11.649 -4.651 -5.136 1.00 90.62 94 ILE A N 1
ATOM 708 C CA . ILE A 1 94 ? -11.004 -3.360 -5.404 1.00 90.62 94 ILE A CA 1
ATOM 709 C C . ILE A 1 94 ? -9.921 -3.496 -6.488 1.00 90.62 94 ILE A C 1
ATOM 711 O O . ILE A 1 94 ? -9.701 -2.573 -7.270 1.00 90.62 94 ILE A O 1
ATOM 715 N N . SER A 1 95 ? -9.274 -4.657 -6.606 1.00 88.06 95 SER A N 1
ATOM 716 C CA . SER A 1 95 ? -8.260 -4.899 -7.638 1.00 88.06 95 SER A CA 1
ATOM 717 C C . SER A 1 95 ? -8.809 -4.786 -9.067 1.00 88.06 95 SER A C 1
ATOM 719 O O . SER A 1 95 ? -8.019 -4.566 -9.986 1.00 88.06 95 SER A O 1
ATOM 721 N N . SER A 1 96 ? -10.124 -4.917 -9.283 1.00 86.81 96 SER A N 1
ATOM 722 C CA . SER A 1 96 ? -10.718 -4.787 -10.621 1.00 86.81 96 SER A CA 1
ATOM 723 C C . SER A 1 96 ? -10.713 -3.357 -11.163 1.00 86.81 96 SER A C 1
ATOM 725 O O . SER A 1 96 ? -10.873 -3.180 -12.365 1.00 86.81 96 SER A O 1
ATOM 727 N N . PHE A 1 97 ? -10.525 -2.342 -10.311 1.00 85.56 97 PHE A N 1
ATOM 728 C CA . PHE A 1 97 ? -10.425 -0.942 -10.741 1.00 85.56 97 PHE A CA 1
ATOM 729 C C . PHE A 1 97 ? -9.100 -0.625 -11.453 1.00 85.56 97 PHE A C 1
ATOM 731 O O . PHE A 1 97 ? -8.981 0.427 -12.062 1.00 85.56 97 PHE A O 1
ATOM 738 N N . GLY A 1 98 ? -8.118 -1.534 -11.419 1.00 86.88 98 GLY A N 1
ATOM 739 C CA . GLY A 1 98 ? -6.805 -1.328 -12.026 1.00 86.88 98 GLY A CA 1
ATOM 740 C C . GLY A 1 98 ? -5.845 -0.558 -11.116 1.00 86.88 98 GLY A C 1
ATOM 741 O O . GLY A 1 98 ? -6.242 0.283 -10.313 1.00 86.88 98 GLY A O 1
ATOM 742 N N . LEU A 1 99 ? -4.549 -0.867 -11.222 1.00 87.12 99 LEU A N 1
ATOM 743 C CA . LEU A 1 99 ? -3.528 -0.311 -10.330 1.00 87.12 99 LEU A CA 1
ATOM 744 C C . LEU A 1 99 ? -3.395 1.212 -10.483 1.00 87.12 99 LEU A C 1
ATOM 746 O O . LEU A 1 99 ? -3.346 1.923 -9.485 1.00 87.12 99 LEU A O 1
ATOM 750 N N . THR A 1 100 ? -3.361 1.715 -11.718 1.00 87.38 100 THR A N 1
ATOM 751 C CA . THR A 1 100 ? -3.149 3.141 -12.007 1.00 87.38 100 THR A CA 1
ATOM 752 C C . THR A 1 100 ? -4.284 4.004 -11.465 1.00 87.38 100 THR A C 1
ATOM 754 O O . THR A 1 100 ? -4.025 4.971 -10.751 1.00 87.38 100 THR A O 1
ATOM 757 N N . ASP A 1 101 ? -5.535 3.620 -11.730 1.00 87.44 101 ASP A N 1
ATOM 758 C CA . ASP A 1 101 ? -6.714 4.357 -11.266 1.00 87.44 101 ASP A CA 1
ATOM 759 C C . ASP A 1 101 ? -6.855 4.281 -9.744 1.00 87.44 101 ASP A C 1
ATOM 761 O O . ASP A 1 101 ? -7.151 5.287 -9.088 1.00 87.44 101 ASP A O 1
ATOM 765 N N . LEU A 1 102 ? -6.558 3.114 -9.158 1.00 86.75 102 LEU A N 1
ATOM 766 C CA . LEU A 1 102 ? -6.566 2.932 -7.711 1.00 86.75 102 LEU A CA 1
ATOM 767 C C . LEU A 1 102 ? -5.511 3.803 -7.019 1.00 86.75 102 LEU A C 1
ATOM 769 O O . LEU A 1 102 ? -5.786 4.358 -5.960 1.00 86.75 102 LEU A O 1
ATOM 773 N N . ILE A 1 103 ? -4.325 3.969 -7.603 1.00 84.94 103 ILE A N 1
ATOM 774 C CA . ILE A 1 103 ? -3.296 4.872 -7.071 1.00 84.94 103 ILE A CA 1
ATOM 775 C C . ILE A 1 103 ? -3.729 6.331 -7.258 1.00 84.94 103 ILE A C 1
ATOM 777 O O . ILE A 1 103 ? -3.720 7.101 -6.295 1.00 84.94 103 ILE A O 1
ATOM 781 N N . ALA A 1 104 ? -4.133 6.709 -8.473 1.00 84.44 104 ALA A N 1
ATOM 782 C CA . ALA A 1 104 ? -4.450 8.090 -8.825 1.00 84.44 104 ALA A CA 1
ATOM 783 C C . ALA A 1 104 ? -5.619 8.652 -8.000 1.00 84.44 104 ALA A C 1
ATOM 785 O O . ALA A 1 104 ? -5.544 9.775 -7.500 1.00 84.44 104 ALA A O 1
ATOM 786 N N . GLN A 1 105 ? -6.684 7.869 -7.815 1.00 83.56 105 GLN A N 1
ATOM 787 C CA . GLN A 1 105 ? -7.872 8.302 -7.074 1.00 83.56 105 GLN A CA 1
ATOM 788 C C . GLN A 1 105 ? -7.871 7.811 -5.620 1.00 83.56 105 GLN A C 1
ATOM 790 O O . GLN A 1 105 ? -8.277 8.543 -4.712 1.00 83.56 105 GLN A O 1
ATOM 795 N N . GLY A 1 106 ? -7.400 6.592 -5.361 1.00 83.94 106 GLY A N 1
ATOM 796 C CA . GLY A 1 106 ? -7.451 5.976 -4.032 1.00 83.94 106 GLY A CA 1
ATOM 797 C C . GLY A 1 106 ? -6.571 6.680 -3.000 1.00 83.94 106 GLY A C 1
ATOM 798 O O . GLY A 1 106 ? -7.034 6.950 -1.893 1.00 83.94 106 GLY A O 1
ATOM 799 N N . TYR A 1 107 ? -5.336 7.067 -3.340 1.00 84.25 107 TYR A N 1
ATOM 800 C CA . TYR A 1 107 ? -4.489 7.779 -2.372 1.00 84.25 107 TYR A CA 1
ATOM 801 C C . TYR A 1 107 ? -5.022 9.171 -2.030 1.00 84.25 107 TYR A C 1
ATOM 803 O O . TYR A 1 107 ? -4.973 9.578 -0.866 1.00 84.25 107 TYR A O 1
ATOM 811 N N . GLY A 1 108 ? -5.569 9.889 -3.015 1.00 87.19 108 GLY A N 1
ATOM 812 C CA . GLY A 1 108 ? -6.172 11.202 -2.794 1.00 87.19 108 GLY A CA 1
ATOM 813 C C . GLY A 1 108 ? -7.388 11.114 -1.874 1.00 87.19 108 GLY A C 1
ATOM 814 O O . GLY A 1 108 ? -7.445 11.783 -0.843 1.00 87.19 108 GLY A O 1
ATOM 815 N N . THR A 1 109 ? -8.334 10.233 -2.206 1.00 90.31 109 THR A N 1
ATOM 816 C CA . THR A 1 109 ? -9.564 10.030 -1.421 1.00 90.31 109 THR A CA 1
ATOM 81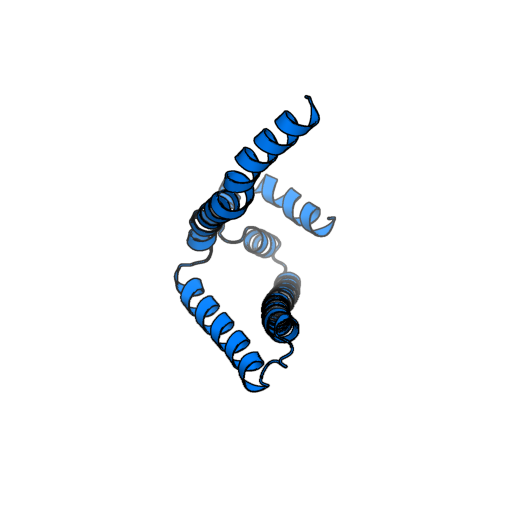7 C C . THR A 1 109 ? -9.276 9.587 0.016 1.00 90.31 109 THR A C 1
ATOM 819 O O . THR A 1 109 ? -9.821 10.177 0.952 1.00 90.31 109 THR A O 1
ATOM 822 N N . LEU A 1 110 ? -8.370 8.623 0.220 1.00 89.88 110 LEU A N 1
ATOM 823 C CA . LEU A 1 110 ? -7.949 8.197 1.560 1.00 89.88 110 LEU A CA 1
ATOM 824 C C . LEU A 1 110 ? -7.280 9.330 2.344 1.00 89.88 110 LEU A C 1
ATOM 826 O O . LEU A 1 110 ? -7.569 9.498 3.530 1.00 89.88 110 LEU A O 1
ATOM 830 N N . SER A 1 111 ? -6.436 10.135 1.692 1.00 90.69 111 SER A N 1
ATOM 831 C CA . SER A 1 111 ? -5.798 11.292 2.332 1.00 90.69 111 SER A CA 1
ATOM 832 C C . SER A 1 111 ? -6.841 12.289 2.835 1.00 90.69 111 SER A C 1
ATOM 834 O O . SER A 1 111 ? -6.786 12.699 3.995 1.00 90.69 111 SER A O 1
ATOM 836 N N . TYR A 1 112 ? -7.845 12.620 2.017 1.00 93.44 112 TYR A N 1
ATOM 837 C CA . TYR A 1 112 ? -8.951 13.479 2.449 1.00 93.44 112 TYR A CA 1
ATOM 838 C C . TYR A 1 112 ? -9.742 12.873 3.615 1.00 93.44 112 TYR A C 1
ATOM 840 O O . TYR A 1 112 ? -10.072 13.592 4.559 1.00 93.44 112 TYR A O 1
ATOM 848 N N . GLY A 1 113 ? -9.996 11.561 3.598 1.00 93.62 113 GLY A N 1
ATOM 849 C CA . GLY A 1 113 ? -10.667 10.861 4.697 1.00 93.62 113 GLY A CA 1
ATOM 850 C C . GLY A 1 113 ? -9.899 10.946 6.020 1.00 93.62 113 GLY A C 1
ATOM 851 O O . GLY A 1 113 ? -10.477 11.284 7.054 1.00 93.62 113 GLY A O 1
ATOM 852 N N . VAL A 1 114 ? -8.583 10.710 5.990 1.00 92.19 114 VAL A N 1
ATOM 853 C CA . VAL A 1 114 ? -7.713 10.829 7.174 1.00 92.19 114 VAL A CA 1
ATOM 854 C C . VAL A 1 114 ? -7.692 12.263 7.695 1.00 92.19 114 VAL A C 1
ATOM 856 O O . VAL A 1 114 ? -7.815 12.473 8.902 1.00 92.19 114 VAL A O 1
ATOM 859 N N . LEU A 1 115 ? -7.585 13.256 6.810 1.00 93.81 115 LEU A N 1
ATOM 860 C CA . LEU A 1 115 ? -7.636 14.663 7.207 1.00 93.81 115 LEU A CA 1
ATOM 861 C C . LEU A 1 115 ? -8.970 15.007 7.880 1.00 93.81 115 LEU A C 1
ATOM 863 O O . LEU A 1 115 ? -8.973 15.615 8.951 1.00 93.81 115 LEU A O 1
ATOM 867 N N . ALA A 1 116 ? -10.091 14.579 7.300 1.00 95.44 116 ALA A N 1
ATOM 868 C CA . ALA A 1 116 ? -11.419 14.835 7.849 1.00 95.44 116 ALA A CA 1
ATOM 869 C C . ALA A 1 116 ? -11.634 14.169 9.218 1.00 95.44 116 ALA A C 1
ATOM 871 O O . ALA A 1 116 ? -12.234 14.778 10.100 1.00 95.44 116 ALA A O 1
ATOM 872 N N . TYR A 1 117 ? -11.133 12.947 9.418 1.00 94.00 117 TYR A N 1
ATOM 873 C CA . TYR A 1 117 ? -11.344 12.201 10.662 1.00 94.00 117 TYR A CA 1
ATOM 874 C C . TYR A 1 117 ? -10.339 12.543 11.773 1.00 94.00 117 TYR A C 1
ATOM 876 O O . TYR A 1 117 ? -10.720 12.605 12.937 1.00 94.00 117 TYR A O 1
ATOM 884 N N . TYR A 1 118 ? -9.064 12.775 11.446 1.00 91.00 118 TYR A N 1
ATOM 885 C CA . TYR A 1 118 ? -8.022 13.035 12.448 1.00 91.00 118 TYR A CA 1
ATOM 886 C C . TYR A 1 118 ? -7.657 14.511 12.576 1.00 91.00 118 TYR A C 1
ATOM 888 O O . TYR A 1 118 ? -7.497 15.000 13.690 1.00 91.00 118 TYR A O 1
ATOM 896 N N . VAL A 1 119 ? -7.503 15.239 11.470 1.00 92.88 119 VAL A N 1
ATOM 897 C CA . VAL A 1 119 ? -6.949 16.604 11.511 1.00 92.88 119 VAL A CA 1
ATOM 898 C C . VAL A 1 119 ? -8.031 17.633 11.823 1.00 92.88 119 VAL A C 1
ATOM 900 O O . VAL A 1 119 ? -7.875 18.429 12.750 1.00 92.88 119 VAL A O 1
ATOM 903 N N . VAL A 1 120 ? -9.152 17.590 11.100 1.00 94.75 120 VAL A N 1
ATOM 904 C CA . VAL A 1 120 ? -10.257 18.546 11.259 1.00 94.75 120 VAL A CA 1
ATOM 905 C C . VAL A 1 120 ? -10.800 18.609 12.694 1.00 94.75 120 VAL A C 1
ATOM 907 O O . VAL A 1 120 ? -10.910 19.724 13.199 1.00 94.75 120 VAL A O 1
ATOM 910 N N . PRO A 1 121 ? -11.103 17.502 13.404 1.00 93.00 121 PRO A N 1
ATOM 911 C CA . PRO A 1 121 ? -11.634 17.595 14.767 1.00 93.00 121 PRO A CA 1
ATOM 912 C C . PRO A 1 121 ? -10.574 17.971 15.808 1.00 93.00 121 PRO A C 1
ATOM 914 O O . PRO A 1 121 ? -10.907 18.550 16.843 1.00 93.00 121 PRO A O 1
ATOM 917 N N . VAL A 1 122 ? -9.296 17.683 15.551 1.00 93.31 122 VAL A N 1
ATOM 918 C CA . VAL A 1 122 ? -8.213 18.010 16.488 1.00 93.31 122 VAL A CA 1
ATOM 919 C C . VAL A 1 122 ? -7.930 19.509 16.514 1.00 93.31 122 VAL A C 1
ATOM 921 O O . VAL A 1 122 ? -7.650 20.039 17.587 1.00 93.31 122 VAL A O 1
ATOM 924 N N . ILE A 1 123 ? -8.048 20.215 15.385 1.00 93.19 123 ILE A N 1
ATOM 925 C CA . ILE A 1 123 ? -7.754 21.656 15.307 1.00 93.19 123 ILE A CA 1
ATOM 926 C C . ILE A 1 123 ? -8.616 22.486 16.290 1.00 93.19 123 ILE A C 1
ATOM 928 O O . ILE A 1 123 ? -8.031 23.210 17.102 1.00 93.19 123 ILE A O 1
ATOM 932 N N . PRO A 1 124 ? -9.963 22.378 16.318 1.00 93.31 124 PRO A N 1
ATOM 933 C CA . PRO A 1 124 ? -10.797 23.100 17.280 1.00 93.31 124 PRO A CA 1
ATOM 934 C C . PRO A 1 124 ? -10.462 22.764 18.736 1.00 93.31 124 PRO A C 1
ATOM 936 O O . PRO A 1 124 ? -10.366 23.666 19.571 1.00 93.31 124 PRO A O 1
ATOM 939 N N . ILE A 1 125 ? -10.242 21.479 19.041 1.00 90.88 125 ILE A N 1
ATOM 940 C CA . ILE A 1 125 ? -9.908 21.011 20.395 1.00 90.88 125 ILE A CA 1
ATOM 941 C C . ILE A 1 125 ? -8.556 21.578 20.836 1.00 90.88 125 ILE A C 1
ATOM 943 O O . ILE A 1 125 ? -8.418 22.040 21.971 1.00 90.88 125 ILE A O 1
ATOM 947 N N . ALA A 1 126 ? -7.565 21.572 19.944 1.00 89.88 126 ALA A N 1
ATOM 948 C CA . ALA A 1 126 ? -6.243 22.118 20.207 1.00 89.88 126 ALA A CA 1
ATOM 949 C C . ALA A 1 126 ? -6.324 23.618 20.517 1.00 89.88 126 ALA A C 1
ATOM 951 O O . ALA A 1 126 ? -5.819 24.050 21.554 1.00 89.88 126 ALA A O 1
ATOM 952 N N . ILE A 1 127 ? -7.024 24.396 19.684 1.00 92.88 127 ILE A N 1
ATOM 953 C CA . ILE A 1 127 ? -7.202 25.844 19.882 1.00 92.88 127 ILE A CA 1
ATOM 954 C C . ILE A 1 127 ? -7.895 26.131 21.219 1.00 92.88 127 ILE A C 1
ATOM 956 O O . ILE A 1 127 ? -7.420 26.964 21.994 1.00 92.88 127 ILE A O 1
ATOM 960 N N . TRP A 1 128 ? -8.985 25.419 21.522 1.00 92.94 128 TRP A N 1
ATOM 961 C CA . TRP A 1 128 ? -9.708 25.580 22.786 1.00 92.94 128 TRP A CA 1
ATOM 962 C C . TRP A 1 128 ? -8.813 25.287 23.999 1.00 92.94 128 TRP A C 1
ATOM 964 O O . TRP A 1 128 ? -8.775 26.064 24.956 1.00 92.94 128 TRP A O 1
ATOM 974 N N . ARG A 1 129 ? -8.024 24.209 23.936 1.00 88.38 129 ARG A N 1
ATOM 975 C CA . ARG A 1 129 ? -7.142 23.785 25.030 1.00 88.38 129 ARG A CA 1
ATOM 976 C C . ARG A 1 129 ? -5.946 24.719 25.237 1.00 88.38 129 ARG A C 1
ATOM 978 O O . ARG A 1 129 ? -5.540 24.910 26.381 1.00 88.38 129 ARG A O 1
ATOM 985 N N . PHE A 1 130 ? -5.399 25.313 24.173 1.00 89.62 130 PHE A N 1
ATOM 986 C CA . PHE A 1 130 ? -4.359 26.343 24.291 1.00 89.62 130 PHE A CA 1
ATOM 987 C C . PHE A 1 130 ? -4.900 27.621 24.932 1.00 89.62 130 PHE A C 1
ATOM 989 O O . PHE A 1 130 ? -4.250 28.184 25.810 1.00 89.62 130 PHE A O 1
ATOM 996 N N . ARG A 1 131 ? -6.111 28.043 24.557 1.00 87.94 131 ARG A N 1
ATOM 997 C CA . ARG A 1 131 ? -6.727 29.261 25.096 1.00 87.94 131 ARG A CA 1
ATOM 998 C C . ARG A 1 131 ? -7.044 29.150 26.593 1.00 87.94 131 ARG A C 1
ATOM 1000 O O . ARG A 1 131 ? -6.832 30.112 27.315 1.00 87.94 131 ARG A O 1
ATOM 1007 N N . ASN A 1 132 ? -7.461 27.972 27.065 1.00 79.62 132 ASN A N 1
ATOM 1008 C CA . ASN A 1 132 ? -7.725 27.709 28.488 1.00 79.62 132 ASN A CA 1
ATOM 1009 C C . ASN A 1 132 ? -6.467 27.511 29.358 1.00 79.62 132 ASN A C 1
ATOM 1011 O O . ASN A 1 132 ? -6.593 27.458 30.574 1.00 79.62 132 ASN A O 1
ATOM 1015 N N . LYS A 1 133 ? -5.273 27.346 28.773 1.00 68.44 133 LYS A N 1
ATOM 1016 C CA . LYS A 1 133 ? -4.005 27.275 29.527 1.00 68.44 133 LYS A CA 1
ATOM 1017 C C . LYS A 1 133 ? -3.299 28.629 29.661 1.00 68.44 133 LYS A C 1
ATOM 1019 O O . LYS A 1 133 ? -2.341 28.725 30.419 1.00 68.44 133 LYS A O 1
ATOM 1024 N N . ALA A 1 134 ? -3.717 29.625 28.882 1.00 58.44 134 ALA A N 1
ATOM 1025 C CA . ALA A 1 134 ? -3.094 30.946 28.813 1.00 58.44 134 ALA A CA 1
ATOM 1026 C C . ALA A 1 134 ? -3.833 32.026 29.632 1.00 58.44 134 ALA A C 1
ATOM 1028 O O . ALA A 1 134 ? -3.407 33.179 29.613 1.00 58.44 134 ALA A O 1
ATOM 1029 N N . GLY A 1 135 ? -4.918 31.669 30.325 1.00 47.16 135 GLY A N 1
ATOM 1030 C CA . GLY A 1 135 ? -5.635 32.510 31.291 1.00 47.16 135 GLY A CA 1
ATOM 1031 C C . GLY A 1 135 ? -5.761 31.787 32.619 1.00 47.16 135 GLY A C 1
ATOM 1032 O O . GLY A 1 135 ? -5.768 32.490 33.649 1.00 47.16 135 GLY A O 1
#

pLDDT: mean 90.62, std 6.18, range [47.16, 97.31]